Protein AF-A0A351SGJ2-F1 (afdb_monomer_lite)

Secondary structure (DSSP, 8-state):
-HHHHHHHHHHHHHHHHHHHHHHHHHHHHHHHHHHHHHT-S----SS-S---GGG--HHHHHHHHHHHHTTS-------

pLDDT: mean 80.34, std 14.34, range [38.66,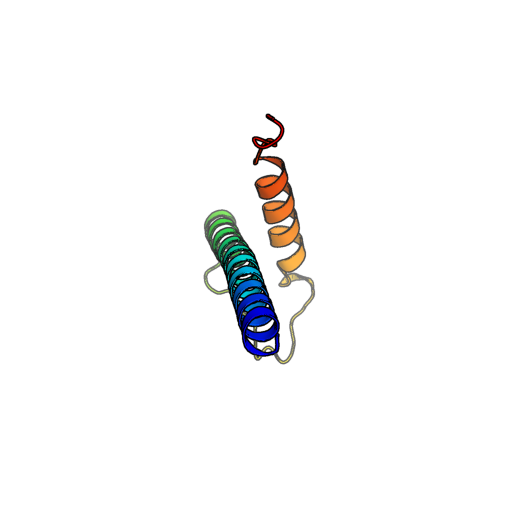 92.81]

Sequence (79 aa):
LNREQQDFREELNLQKNNEFKKVRAAILKAISTFAEKEKFDVILNEGVLYASKRIDITEGILKLLESAQAQTPSSSQTN

Radius of gyration: 18.52 Å; chains: 1; bounding box: 41×32×54 Å

Structure (mmCIF, N/CA/C/O backbone):
data_AF-A0A351SGJ2-F1
#
_entry.id   AF-A0A351SGJ2-F1
#
loop_
_atom_site.group_PDB
_atom_site.id
_atom_site.type_symbol
_atom_site.label_atom_id
_atom_site.label_alt_id
_atom_site.label_comp_id
_atom_s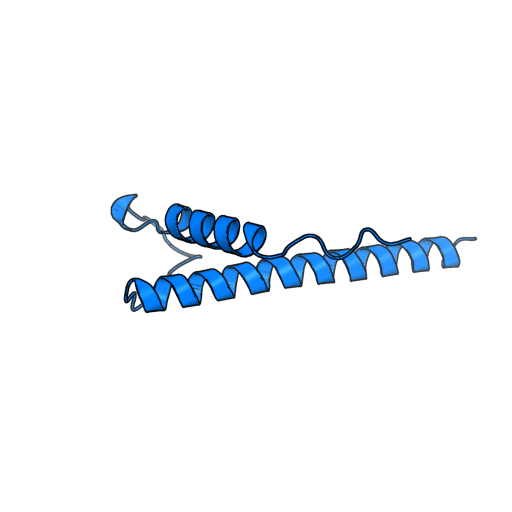ite.label_asym_id
_atom_site.label_entity_id
_atom_site.label_seq_id
_atom_site.pdbx_PDB_ins_code
_atom_site.Cartn_x
_atom_site.Cartn_y
_atom_site.Cartn_z
_atom_site.occupancy
_atom_site.B_iso_or_equiv
_atom_site.auth_seq_id
_atom_site.auth_comp_id
_atom_site.auth_asym_id
_atom_site.auth_atom_id
_atom_site.pdbx_PDB_model_num
ATOM 1 N N . LEU A 1 1 ? 16.289 -1.003 -40.881 1.00 67.44 1 LEU A N 1
ATOM 2 C CA . LEU A 1 1 ? 14.973 -0.325 -40.831 1.00 67.44 1 LEU A CA 1
ATOM 3 C C . LEU A 1 1 ? 13.945 -1.068 -39.972 1.00 67.44 1 LEU A C 1
ATOM 5 O O . LEU A 1 1 ? 13.458 -0.460 -39.035 1.00 67.44 1 LEU A O 1
ATOM 9 N N . ASN A 1 2 ? 13.632 -2.353 -40.207 1.00 74.50 2 ASN A N 1
ATOM 10 C CA . ASN A 1 2 ? 12.616 -3.044 -39.381 1.00 74.50 2 ASN A CA 1
ATOM 11 C C . ASN A 1 2 ? 13.117 -3.510 -37.996 1.00 74.50 2 ASN A C 1
ATOM 13 O O . ASN A 1 2 ? 12.354 -3.468 -37.036 1.00 74.50 2 ASN A O 1
ATOM 17 N N . ARG A 1 3 ? 14.398 -3.902 -37.881 1.00 75.75 3 ARG A N 1
ATOM 18 C CA . ARG A 1 3 ? 15.008 -4.336 -36.608 1.00 75.75 3 ARG A CA 1
ATOM 19 C C . ARG A 1 3 ? 15.142 -3.202 -35.593 1.00 75.75 3 ARG A C 1
ATOM 21 O O . ARG A 1 3 ? 14.592 -3.320 -34.515 1.00 75.75 3 ARG A O 1
ATOM 28 N N . GLU A 1 4 ? 15.716 -2.063 -35.979 1.00 77.62 4 GLU A N 1
ATOM 29 C CA . GLU A 1 4 ? 15.867 -0.908 -35.072 1.00 77.62 4 GLU A CA 1
ATOM 30 C C . GLU A 1 4 ? 14.530 -0.417 -34.493 1.00 77.62 4 GLU A C 1
ATOM 32 O O . GLU A 1 4 ? 14.453 -0.055 -33.325 1.00 77.62 4 GLU A O 1
ATOM 37 N N . GLN A 1 5 ? 13.444 -0.446 -35.277 1.00 75.50 5 GLN A N 1
ATOM 38 C CA . GLN A 1 5 ? 12.117 -0.101 -34.758 1.00 75.50 5 GLN A CA 1
ATOM 39 C C . GLN A 1 5 ? 11.535 -1.168 -33.817 1.00 75.50 5 GLN A C 1
ATOM 41 O O . GLN A 1 5 ? 10.741 -0.826 -32.941 1.00 75.50 5 GLN A O 1
ATOM 46 N N . GLN A 1 6 ? 11.852 -2.452 -34.018 1.00 81.38 6 GLN A N 1
ATOM 47 C CA . GLN A 1 6 ? 11.455 -3.518 -33.093 1.00 81.38 6 GLN A CA 1
ATOM 48 C C . GLN A 1 6 ? 12.235 -3.421 -31.789 1.00 81.38 6 GLN A C 1
ATOM 50 O O . GLN A 1 6 ? 11.599 -3.355 -30.741 1.00 81.38 6 GLN A O 1
ATOM 55 N N . ASP A 1 7 ? 13.558 -3.309 -31.873 1.00 7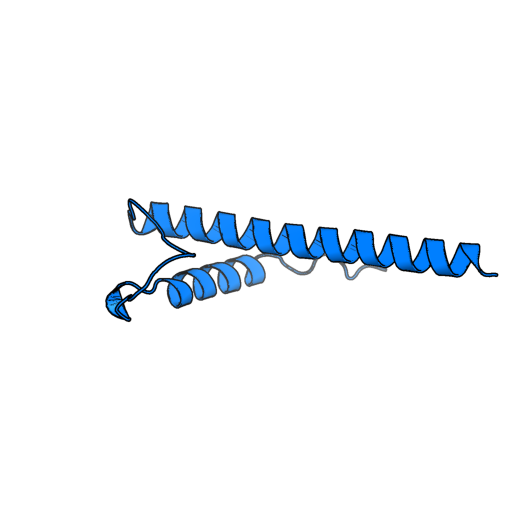8.56 7 ASP A N 1
ATOM 56 C CA . ASP A 1 7 ? 14.452 -3.189 -30.722 1.00 78.56 7 ASP A CA 1
ATOM 57 C C . ASP A 1 7 ? 14.035 -1.985 -29.855 1.00 78.56 7 ASP A C 1
ATOM 59 O O . ASP A 1 7 ? 13.855 -2.109 -28.645 1.00 78.56 7 ASP A O 1
ATOM 63 N N . PHE A 1 8 ? 13.714 -0.848 -30.487 1.00 77.00 8 PHE A N 1
ATOM 64 C CA . PHE A 1 8 ? 13.195 0.337 -29.799 1.00 77.00 8 PHE A CA 1
ATOM 65 C C . PHE A 1 8 ? 11.852 0.098 -29.082 1.00 77.00 8 PHE A C 1
ATOM 67 O O . PHE A 1 8 ? 11.656 0.534 -27.949 1.00 77.00 8 PHE A O 1
ATOM 74 N N . ARG A 1 9 ? 10.899 -0.609 -29.708 1.00 83.06 9 ARG A N 1
ATOM 75 C CA . ARG A 1 9 ? 9.607 -0.934 -29.071 1.00 83.06 9 ARG A CA 1
ATOM 76 C C . ARG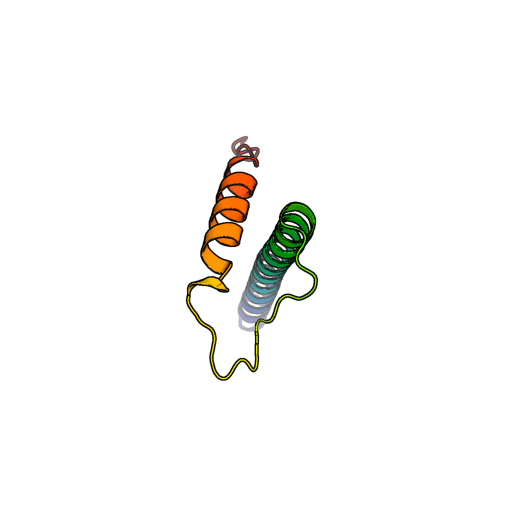 A 1 9 ? 9.761 -1.929 -27.922 1.00 83.06 9 ARG A C 1
ATOM 78 O O . ARG A 1 9 ? 9.030 -1.834 -26.935 1.00 83.06 9 ARG A O 1
ATOM 85 N N . GLU A 1 10 ? 10.669 -2.887 -28.054 1.00 82.25 10 GLU A N 1
ATOM 86 C CA . GLU A 1 10 ? 10.959 -3.878 -27.018 1.00 82.25 10 GLU A CA 1
ATOM 87 C C . GLU A 1 10 ? 11.590 -3.224 -25.788 1.00 82.25 10 GLU A C 1
ATOM 89 O O . GLU A 1 10 ? 11.140 -3.469 -24.667 1.00 82.25 10 GLU A O 1
ATOM 94 N N . GLU A 1 11 ? 12.541 -2.315 -25.992 1.00 78.31 11 GLU A N 1
ATOM 95 C CA . GLU A 1 11 ? 13.169 -1.559 -24.911 1.00 78.31 11 GLU A CA 1
ATOM 96 C C . GLU A 1 11 ? 12.169 -0.643 -24.185 1.00 78.31 11 GLU A C 1
ATOM 98 O O . GLU A 1 11 ? 12.103 -0.646 -22.951 1.00 78.31 11 GLU A O 1
ATOM 103 N N . LEU A 1 12 ? 11.289 0.044 -24.925 1.00 77.88 12 LEU A N 1
ATOM 104 C CA . LEU A 1 12 ? 10.196 0.830 -24.336 1.00 77.88 12 LEU A CA 1
ATOM 105 C C . LEU A 1 12 ? 9.239 -0.028 -23.495 1.00 77.88 12 LEU A C 1
ATOM 107 O O . LEU A 1 12 ? 8.829 0.373 -22.401 1.00 77.88 12 LEU A O 1
ATOM 111 N N . ASN A 1 13 ? 8.882 -1.220 -23.977 1.00 78.19 13 ASN A N 1
ATOM 112 C CA . ASN A 1 13 ? 8.035 -2.146 -23.226 1.00 78.19 13 ASN A CA 1
ATOM 113 C C . ASN A 1 13 ? 8.727 -2.649 -21.954 1.00 78.19 13 ASN A C 1
ATOM 115 O O . ASN A 1 13 ? 8.082 -2.763 -20.907 1.00 78.19 13 ASN A O 1
ATOM 119 N N . LEU A 1 14 ? 10.032 -2.921 -22.017 1.00 83.06 14 LEU A N 1
ATOM 120 C CA . LEU A 1 14 ? 10.819 -3.338 -20.861 1.00 83.06 14 LEU A CA 1
ATOM 121 C C . LEU A 1 14 ? 10.851 -2.238 -19.793 1.00 83.06 14 LEU A C 1
ATOM 123 O O . LEU A 1 14 ? 10.575 -2.507 -18.620 1.00 83.06 14 LEU A O 1
ATOM 127 N N . GLN A 1 15 ? 11.114 -0.995 -20.199 1.00 80.81 15 GLN A N 1
ATOM 128 C CA . GLN A 1 15 ? 11.143 0.151 -19.294 1.00 80.81 15 GLN A CA 1
ATOM 129 C C . GLN A 1 15 ? 9.770 0.394 -18.655 1.00 80.81 15 GLN A C 1
ATOM 131 O O . GLN A 1 15 ? 9.671 0.505 -17.433 1.00 80.81 15 GLN A O 1
ATOM 136 N N . LYS A 1 16 ? 8.690 0.367 -19.448 1.00 76.56 16 LYS A N 1
ATOM 137 C CA . LYS A 1 16 ? 7.312 0.498 -18.949 1.00 76.56 16 LYS A CA 1
ATOM 138 C C . LYS A 1 16 ? 6.967 -0.585 -17.924 1.00 76.56 16 LYS A C 1
ATOM 140 O O . LYS A 1 16 ? 6.393 -0.284 -16.878 1.00 76.56 16 LYS A O 1
ATOM 145 N N . ASN A 1 17 ? 7.338 -1.836 -18.195 1.00 75.38 17 ASN A N 1
ATOM 146 C CA . ASN A 1 17 ? 7.131 -2.936 -17.254 1.00 75.38 17 ASN A CA 1
ATOM 147 C C . ASN A 1 17 ? 7.927 -2.741 -15.958 1.00 75.38 17 ASN A C 1
ATOM 149 O O . ASN A 1 17 ? 7.428 -3.073 -14.882 1.00 75.38 17 ASN A O 1
ATOM 153 N N . ASN A 1 18 ? 9.142 -2.197 -16.033 1.00 80.94 18 ASN A N 1
ATOM 154 C CA . ASN A 1 18 ? 9.959 -1.916 -14.854 1.00 80.94 18 ASN A CA 1
ATOM 155 C C . ASN A 1 18 ? 9.361 -0.799 -13.994 1.00 80.94 18 ASN A C 1
ATOM 157 O O . ASN A 1 18 ? 9.265 -0.965 -12.778 1.00 80.94 18 ASN A O 1
ATOM 161 N N . GLU A 1 19 ? 8.887 0.288 -14.601 1.00 84.06 19 GLU A N 1
ATOM 162 C CA . GLU A 1 19 ? 8.194 1.348 -13.862 1.00 84.06 19 GLU A CA 1
ATOM 163 C C . GLU A 1 19 ? 6.895 0.834 -13.227 1.00 84.06 19 GLU A C 1
ATOM 165 O O . GLU A 1 19 ? 6.635 1.079 -12.049 1.00 84.06 19 GLU A O 1
ATOM 170 N N . PHE A 1 20 ? 6.129 0.004 -13.939 1.00 81.06 20 PHE A N 1
ATOM 171 C CA . PHE A 1 20 ? 4.926 -0.615 -13.379 1.00 81.06 20 PHE A CA 1
ATOM 172 C C . PHE A 1 20 ? 5.236 -1.526 -12.178 1.00 81.06 20 PHE A C 1
ATOM 174 O O . PHE A 1 20 ? 4.529 -1.504 -11.166 1.00 81.06 20 PHE A O 1
ATOM 181 N N . LYS A 1 21 ? 6.331 -2.297 -12.241 1.00 86.12 21 LYS A N 1
ATOM 182 C CA . LYS A 1 21 ? 6.806 -3.114 -11.111 1.00 86.12 21 LYS A CA 1
ATOM 183 C C . LYS A 1 21 ? 7.184 -2.256 -9.904 1.00 86.12 21 LYS A C 1
ATOM 185 O O . LYS A 1 21 ? 6.843 -2.635 -8.785 1.00 86.12 21 LYS A O 1
ATOM 190 N N . LYS A 1 22 ? 7.846 -1.112 -10.110 1.00 86.12 22 LYS A N 1
ATOM 191 C CA . LYS A 1 22 ? 8.198 -0.181 -9.023 1.00 86.12 22 LYS A CA 1
ATOM 192 C C . LYS A 1 22 ? 6.954 0.366 -8.329 1.00 86.12 22 LYS A C 1
ATOM 194 O O . LYS A 1 22 ? 6.895 0.347 -7.102 1.00 86.12 22 LYS A O 1
ATOM 199 N N . VAL A 1 23 ? 5.940 0.773 -9.096 1.00 87.94 23 VAL A N 1
ATOM 200 C CA . VAL A 1 23 ? 4.657 1.235 -8.540 1.00 87.94 23 VAL A CA 1
ATOM 201 C C . VAL A 1 23 ? 4.005 0.134 -7.704 1.00 87.94 23 VAL A C 1
ATOM 203 O O . VAL A 1 23 ? 3.636 0.365 -6.553 1.00 87.94 23 VAL A O 1
ATOM 206 N N . ARG A 1 24 ? 3.934 -1.093 -8.231 1.00 86.81 24 ARG A N 1
ATOM 207 C CA . ARG A 1 24 ? 3.375 -2.234 -7.494 1.00 86.81 24 ARG A CA 1
ATOM 208 C C . ARG A 1 24 ? 4.138 -2.519 -6.197 1.00 86.81 24 ARG A C 1
ATOM 210 O O . ARG A 1 24 ? 3.516 -2.790 -5.173 1.00 86.81 24 ARG A O 1
ATOM 217 N N . ALA A 1 25 ? 5.467 -2.435 -6.222 1.00 88.62 25 ALA A N 1
ATOM 218 C CA . ALA A 1 25 ? 6.299 -2.616 -5.036 1.00 88.62 25 ALA A CA 1
ATOM 219 C C . ALA A 1 25 ? 6.056 -1.520 -3.984 1.00 88.62 25 ALA A C 1
ATOM 221 O O . ALA A 1 25 ? 5.950 -1.826 -2.796 1.00 88.62 25 ALA A O 1
ATOM 222 N N . ALA A 1 26 ? 5.911 -0.262 -4.411 1.00 87.88 26 ALA A N 1
ATOM 223 C CA . ALA A 1 26 ? 5.585 0.848 -3.518 1.00 87.88 26 ALA A CA 1
ATOM 224 C C . ALA A 1 26 ? 4.222 0.650 -2.837 1.00 87.88 26 ALA A C 1
ATOM 226 O O . ALA A 1 26 ? 4.110 0.845 -1.628 1.00 87.88 26 ALA A O 1
ATOM 227 N N . ILE A 1 27 ? 3.217 0.187 -3.588 1.00 89.44 27 ILE A N 1
ATOM 228 C CA . ILE A 1 27 ? 1.887 -0.135 -3.054 1.00 89.44 27 ILE A CA 1
ATOM 229 C C . ILE A 1 27 ? 1.978 -1.235 -1.992 1.00 89.44 27 ILE A C 1
ATOM 231 O O . ILE A 1 27 ? 1.484 -1.049 -0.884 1.00 89.44 27 ILE A O 1
ATOM 235 N N . LEU A 1 28 ? 2.644 -2.357 -2.288 1.00 91.50 28 LEU A N 1
ATOM 236 C CA . LEU A 1 28 ? 2.789 -3.463 -1.332 1.00 91.50 28 LEU A CA 1
ATOM 237 C C . LEU A 1 28 ? 3.503 -3.027 -0.046 1.00 91.50 28 LEU A C 1
ATOM 239 O O . LEU A 1 28 ? 3.105 -3.423 1.048 1.00 91.50 28 LEU A O 1
ATOM 243 N N . LYS A 1 29 ? 4.518 -2.167 -0.166 1.00 91.56 29 LYS A N 1
ATOM 244 C CA . LYS A 1 29 ? 5.209 -1.597 0.992 1.00 91.56 29 LYS A CA 1
ATOM 245 C C . LYS A 1 29 ? 4.277 -0.723 1.831 1.00 91.56 29 LYS A C 1
ATOM 247 O O . LYS A 1 29 ? 4.235 -0.889 3.045 1.00 91.56 29 LYS A O 1
ATOM 252 N N . ALA A 1 30 ? 3.517 0.169 1.198 1.00 91.00 30 ALA A N 1
ATOM 253 C CA . ALA A 1 30 ? 2.560 1.019 1.902 1.00 91.00 30 ALA A CA 1
ATOM 254 C C . ALA A 1 30 ? 1.474 0.196 2.605 1.00 91.00 30 ALA A C 1
ATOM 256 O O . ALA A 1 30 ? 1.147 0.490 3.750 1.00 91.00 30 ALA A O 1
ATOM 257 N N . ILE A 1 31 ? 0.977 -0.867 1.963 1.00 92.19 31 ILE A N 1
ATOM 258 C CA . ILE A 1 31 ? 0.042 -1.819 2.575 1.00 92.19 31 ILE A CA 1
ATOM 259 C C . ILE A 1 31 ? 0.649 -2.426 3.844 1.00 92.19 31 ILE A C 1
ATOM 261 O O . ILE A 1 31 ? 0.004 -2.376 4.884 1.00 92.19 31 ILE A O 1
ATOM 265 N N . SER A 1 32 ? 1.884 -2.942 3.791 1.00 91.88 32 SER A N 1
ATOM 266 C CA . SER A 1 32 ? 2.557 -3.530 4.965 1.00 91.88 32 SER A CA 1
ATOM 267 C C . SER A 1 32 ? 2.731 -2.514 6.091 1.00 91.88 32 SER A C 1
ATOM 269 O O . SER A 1 32 ? 2.358 -2.771 7.230 1.00 91.88 32 SER A O 1
ATOM 271 N N . THR A 1 33 ? 3.236 -1.319 5.771 1.00 91.44 33 THR A N 1
ATOM 272 C CA . THR A 1 33 ? 3.443 -0.255 6.761 1.00 91.44 33 THR A CA 1
ATOM 273 C C . THR A 1 33 ? 2.129 0.189 7.402 1.00 91.44 33 THR A C 1
ATOM 275 O O . THR A 1 33 ? 2.074 0.421 8.609 1.00 91.44 33 THR A O 1
ATOM 278 N N . PHE A 1 34 ? 1.060 0.298 6.614 1.00 91.75 34 PHE A N 1
ATOM 279 C CA . PHE A 1 34 ? -0.266 0.620 7.127 1.00 91.75 34 PHE A CA 1
ATOM 280 C C . PHE A 1 34 ? -0.818 -0.514 8.003 1.00 91.75 34 PHE A C 1
ATOM 282 O O . PHE A 1 34 ? -1.322 -0.249 9.092 1.00 91.75 34 PHE A O 1
ATOM 289 N N . ALA A 1 35 ? -0.654 -1.768 7.567 1.00 92.38 35 ALA A N 1
ATOM 290 C CA . ALA A 1 35 ? -1.069 -2.959 8.302 1.00 92.38 35 ALA A CA 1
ATOM 291 C C . ALA A 1 35 ? -0.416 -3.043 9.684 1.00 92.38 35 ALA A C 1
ATOM 293 O O . ALA A 1 35 ? -1.108 -3.223 10.680 1.00 92.38 35 ALA A O 1
ATOM 294 N N . GLU A 1 36 ? 0.902 -2.853 9.753 1.00 92.31 36 GLU A N 1
ATOM 295 C CA . GLU A 1 36 ? 1.670 -2.884 11.002 1.00 92.31 36 GLU A CA 1
ATOM 296 C C . GLU A 1 36 ? 1.264 -1.755 11.955 1.00 92.31 36 GLU A C 1
ATOM 298 O O . GLU A 1 36 ? 1.103 -1.976 13.156 1.00 92.31 36 GLU A O 1
ATOM 303 N N . LYS A 1 37 ? 1.068 -0.543 11.421 1.00 92.19 37 LYS A N 1
ATOM 304 C CA . LYS A 1 37 ? 0.709 0.638 12.213 1.00 92.19 37 LYS A CA 1
ATOM 305 C C . LYS A 1 37 ? -0.678 0.510 12.843 1.00 92.19 37 LYS A C 1
ATOM 307 O O . LYS A 1 37 ? -0.845 0.799 14.025 1.00 92.19 37 LYS A O 1
ATOM 312 N N . GLU A 1 38 ? -1.654 0.087 12.049 1.00 90.81 38 GLU A N 1
ATOM 313 C CA . GLU A 1 38 ? -3.052 -0.050 12.471 1.00 90.81 38 GLU A CA 1
ATOM 314 C C . GLU A 1 38 ? -3.353 -1.437 13.071 1.00 90.81 38 GLU A C 1
ATOM 316 O O . GLU A 1 38 ? -4.464 -1.685 13.533 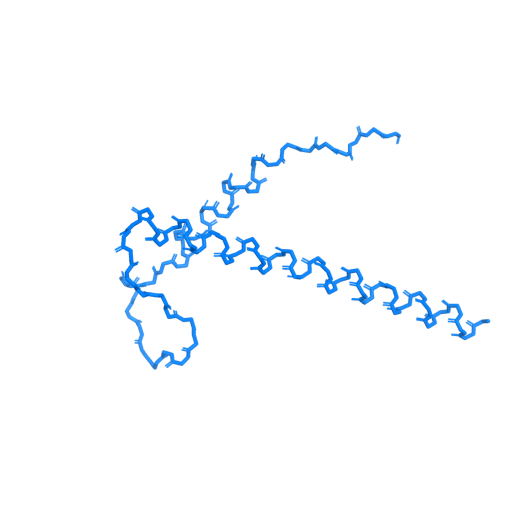1.00 90.81 38 GLU A O 1
ATOM 321 N N . LYS A 1 39 ? -2.346 -2.323 13.121 1.00 92.81 39 LYS A N 1
ATOM 322 C CA . LYS A 1 39 ? -2.410 -3.683 13.679 1.00 92.81 39 LYS A CA 1
ATOM 323 C C . LYS A 1 39 ? -3.462 -4.568 13.008 1.00 92.81 39 LYS A C 1
ATOM 325 O O . LYS A 1 39 ? -4.225 -5.258 13.679 1.00 92.81 39 LYS A O 1
ATOM 330 N N . PHE A 1 40 ? -3.498 -4.548 11.681 1.00 91.44 40 PHE A N 1
ATOM 331 C CA . PHE A 1 40 ? -4.328 -5.470 10.913 1.00 91.44 40 PHE A CA 1
ATOM 332 C C . PHE A 1 40 ? -3.694 -6.860 10.854 1.00 91.44 40 PHE A C 1
ATOM 334 O O . PHE A 1 40 ? -2.514 -6.994 10.541 1.00 91.44 40 PHE A O 1
ATOM 341 N N . ASP A 1 41 ? -4.507 -7.893 11.069 1.00 88.69 41 ASP A N 1
ATOM 342 C CA . ASP A 1 41 ? -4.061 -9.286 10.957 1.00 88.69 41 ASP A CA 1
ATOM 343 C C . ASP A 1 41 ? -4.077 -9.792 9.506 1.00 88.69 41 ASP A C 1
ATOM 345 O O . ASP A 1 41 ? -3.229 -10.589 9.106 1.00 88.69 41 ASP A O 1
ATOM 349 N N . VAL A 1 42 ? -5.050 -9.344 8.701 1.00 89.25 42 VAL A N 1
ATOM 350 C CA . VAL A 1 42 ? -5.241 -9.787 7.311 1.00 89.25 42 VAL A CA 1
ATOM 351 C C . VAL A 1 42 ? -5.776 -8.644 6.451 1.00 89.25 42 VAL A C 1
ATOM 353 O O . VAL A 1 42 ? -6.677 -7.913 6.858 1.00 89.25 42 VAL A O 1
ATOM 356 N N . ILE A 1 43 ? -5.259 -8.540 5.224 1.00 89.75 43 ILE A N 1
ATOM 357 C CA . ILE A 1 43 ? -5.766 -7.648 4.176 1.00 89.75 43 ILE A CA 1
ATOM 358 C C . ILE A 1 43 ? -6.191 -8.497 2.980 1.00 89.75 43 ILE A C 1
ATOM 360 O O . ILE A 1 43 ? -5.445 -9.360 2.520 1.00 89.75 43 ILE A O 1
ATOM 364 N N . LEU A 1 44 ? -7.395 -8.239 2.473 1.00 89.94 44 LEU A N 1
ATOM 365 C CA . LEU A 1 44 ? -7.981 -8.942 1.335 1.00 89.94 44 LEU A CA 1
ATOM 366 C C . LEU A 1 44 ? -8.098 -7.979 0.151 1.00 89.94 44 LEU A C 1
ATOM 368 O O . LEU A 1 44 ? -8.551 -6.850 0.318 1.00 89.94 44 LEU A O 1
ATOM 372 N N . ASN A 1 45 ? -7.679 -8.424 -1.034 1.00 82.38 45 ASN A N 1
ATOM 373 C CA . ASN A 1 45 ? -7.667 -7.602 -2.250 1.00 82.38 45 ASN A CA 1
ATOM 374 C C . ASN A 1 45 ? -8.550 -8.184 -3.366 1.00 82.38 45 ASN A C 1
ATOM 376 O O . ASN A 1 45 ? -9.316 -7.454 -3.981 1.00 82.38 45 ASN A O 1
ATOM 380 N N . GLU A 1 46 ? -8.487 -9.497 -3.581 1.00 85.75 46 GLU A N 1
ATOM 381 C CA . GLU A 1 46 ? -9.218 -10.219 -4.630 1.00 85.75 46 GLU A CA 1
ATOM 382 C C . GLU A 1 46 ? -10.185 -11.230 -3.992 1.00 85.75 46 GLU A C 1
ATOM 384 O O . GLU A 1 46 ? -9.935 -11.733 -2.894 1.00 85.75 46 GLU A O 1
ATOM 389 N N . GLY A 1 47 ? -11.284 -11.557 -4.678 1.00 84.00 47 GLY A N 1
ATOM 390 C CA . GLY A 1 47 ? -12.209 -12.616 -4.243 1.00 84.00 47 GLY A CA 1
ATOM 391 C C . GLY A 1 47 ? -13.182 -12.238 -3.116 1.00 84.00 47 GLY A C 1
ATOM 392 O O . GLY A 1 47 ? -13.823 -13.114 -2.538 1.00 84.00 47 GLY A O 1
ATOM 393 N N . VAL A 1 48 ? -13.329 -10.949 -2.803 1.00 84.75 48 VAL A N 1
ATOM 394 C CA . VAL A 1 48 ? -14.286 -10.470 -1.795 1.00 84.75 48 VAL A CA 1
ATOM 395 C C . VAL A 1 48 ? -15.672 -10.293 -2.427 1.00 84.75 48 VAL A C 1
ATOM 397 O O . VAL A 1 48 ? -15.868 -9.413 -3.259 1.00 84.75 48 VAL A O 1
ATOM 400 N N . LEU A 1 49 ? -16.650 -11.112 -2.020 1.00 84.56 49 LEU A N 1
ATOM 401 C CA . LEU A 1 49 ? -18.034 -11.025 -2.523 1.00 84.56 49 LEU A CA 1
ATOM 402 C C . LEU A 1 49 ? -18.790 -9.799 -1.988 1.00 84.56 49 LEU A C 1
ATOM 404 O O . LEU A 1 49 ? -19.662 -9.258 -2.663 1.00 84.56 49 LEU A O 1
ATOM 408 N N . TYR A 1 50 ? -18.473 -9.376 -0.765 1.00 82.88 50 TYR A N 1
ATOM 409 C CA . TYR A 1 50 ? -19.056 -8.201 -0.128 1.00 82.88 50 TYR A CA 1
ATOM 410 C C . TYR A 1 50 ? -18.115 -7.662 0.952 1.00 82.88 50 TYR A C 1
ATOM 412 O O . TYR A 1 50 ? -17.680 -8.405 1.831 1.00 82.88 50 TYR A O 1
ATOM 420 N N . ALA A 1 51 ? -17.850 -6.358 0.914 1.00 84.56 51 ALA A N 1
ATOM 421 C CA . ALA A 1 51 ? -17.152 -5.624 1.961 1.00 84.56 51 ALA A CA 1
ATOM 422 C C . ALA A 1 51 ? -17.934 -4.358 2.305 1.00 84.56 51 ALA A C 1
ATOM 424 O O . ALA A 1 51 ? -18.387 -3.622 1.428 1.00 84.56 51 ALA A O 1
ATOM 425 N N . SER A 1 52 ? -18.090 -4.085 3.599 1.00 90.38 52 SER A N 1
ATOM 426 C CA . SER A 1 52 ? -18.659 -2.810 4.038 1.00 90.38 52 SER A CA 1
ATOM 427 C C . SER A 1 52 ? -17.622 -1.690 3.906 1.00 90.38 52 SER A C 1
ATOM 429 O O . SER A 1 52 ? -16.436 -1.923 4.123 1.00 90.38 52 SER A O 1
ATOM 431 N N . LYS A 1 53 ? -18.053 -0.444 3.671 1.00 88.06 53 LYS A N 1
ATOM 432 C CA . LYS A 1 53 ? -17.133 0.712 3.614 1.00 88.06 53 LYS A CA 1
ATOM 433 C C . LYS A 1 53 ? -16.288 0.905 4.880 1.00 88.06 53 LYS A C 1
ATOM 435 O O . LYS A 1 53 ? -15.239 1.522 4.815 1.00 88.06 53 LYS A O 1
ATOM 440 N N . ARG A 1 54 ? -16.736 0.391 6.034 1.00 87.50 54 ARG A N 1
ATOM 441 C CA . ARG A 1 54 ? -15.995 0.488 7.304 1.00 87.50 54 ARG A CA 1
ATOM 442 C C . ARG A 1 54 ? -14.713 -0.343 7.328 1.00 87.50 54 ARG A C 1
ATOM 444 O O . ARG A 1 54 ? -13.856 -0.060 8.152 1.00 87.50 54 ARG A O 1
ATOM 451 N N . ILE A 1 55 ? -14.616 -1.370 6.482 1.00 88.00 55 ILE A N 1
ATOM 452 C CA . ILE A 1 55 ? -13.431 -2.236 6.388 1.00 88.00 55 ILE A CA 1
ATOM 453 C C . ILE A 1 55 ? -12.572 -1.913 5.158 1.00 88.00 55 ILE A C 1
ATOM 455 O O . ILE A 1 55 ? -11.569 -2.579 4.924 1.00 88.00 55 ILE A O 1
ATOM 459 N N . ASP A 1 56 ? -12.969 -0.913 4.365 1.00 88.31 56 ASP A N 1
ATOM 460 C CA . ASP A 1 56 ? -12.189 -0.439 3.228 1.00 88.31 56 ASP A CA 1
ATOM 461 C C . ASP A 1 56 ? -11.059 0.469 3.724 1.00 88.31 56 ASP A C 1
ATOM 463 O O . ASP A 1 56 ? -11.290 1.519 4.324 1.00 88.31 56 ASP A O 1
ATOM 467 N N . ILE A 1 57 ? -9.826 0.041 3.471 1.00 89.81 57 ILE A N 1
ATOM 468 C CA . ILE A 1 57 ? -8.600 0.723 3.892 1.00 89.81 57 ILE A CA 1
ATOM 469 C C . ILE A 1 57 ? -7.918 1.483 2.744 1.00 89.81 57 ILE A C 1
ATOM 471 O O . ILE A 1 57 ? -6.860 2.082 2.948 1.00 89.81 57 ILE A O 1
ATOM 475 N N . THR A 1 58 ? -8.505 1.478 1.541 1.00 90.75 58 THR A N 1
ATOM 476 C CA . THR A 1 58 ? -7.900 2.030 0.316 1.00 90.75 58 THR A CA 1
ATOM 477 C C . THR A 1 58 ? -7.523 3.501 0.486 1.00 90.75 58 THR A C 1
ATOM 479 O O . THR A 1 58 ? -6.409 3.899 0.161 1.00 90.75 58 THR A O 1
ATOM 482 N N . GLU A 1 59 ? -8.416 4.299 1.074 1.00 91.44 59 GLU A N 1
ATOM 483 C CA . GLU A 1 59 ? -8.200 5.722 1.378 1.00 91.44 59 GLU A CA 1
ATOM 484 C C . GLU A 1 59 ? -7.002 5.960 2.314 1.00 91.44 59 GLU A C 1
ATOM 486 O O . GLU A 1 59 ? -6.205 6.874 2.098 1.00 91.44 59 GLU A O 1
ATOM 491 N N . GLY A 1 60 ? -6.842 5.119 3.341 1.00 91.06 60 GLY A N 1
ATOM 492 C CA . GLY A 1 60 ? -5.726 5.216 4.283 1.00 91.06 60 GLY A CA 1
ATOM 493 C C . GLY A 1 60 ? -4.384 4.910 3.618 1.00 91.06 60 GLY A C 1
ATOM 494 O O . GLY A 1 60 ? -3.404 5.627 3.830 1.00 91.06 60 GLY A O 1
ATOM 495 N N . ILE A 1 61 ? -4.359 3.893 2.755 1.00 90.50 61 ILE A N 1
ATOM 496 C CA . ILE A 1 61 ? -3.170 3.528 1.977 1.00 90.50 61 ILE A CA 1
ATOM 497 C C . ILE A 1 61 ? -2.829 4.615 0.950 1.00 90.50 61 ILE A C 1
ATOM 499 O O . ILE A 1 61 ? -1.657 4.959 0.810 1.00 90.50 61 ILE A O 1
ATOM 503 N N . LEU A 1 62 ? -3.824 5.188 0.261 1.00 91.19 62 LEU A N 1
ATOM 504 C CA . LEU A 1 62 ? -3.616 6.276 -0.704 1.00 91.19 62 LEU A CA 1
ATOM 505 C C . LEU A 1 62 ? -2.947 7.489 -0.046 1.00 91.19 62 LEU A C 1
ATOM 507 O O . LEU A 1 62 ? -1.923 7.956 -0.537 1.00 91.19 62 LEU A O 1
ATOM 511 N N . LYS A 1 63 ? -3.431 7.918 1.123 1.00 90.38 63 LYS A N 1
ATOM 512 C CA . LYS A 1 63 ? -2.812 9.006 1.904 1.00 90.38 63 LYS A CA 1
ATOM 513 C C . LYS A 1 63 ? -1.370 8.695 2.311 1.00 90.38 63 LYS A C 1
ATOM 515 O O . LYS A 1 63 ? -0.501 9.572 2.298 1.00 90.38 63 LYS A O 1
ATOM 520 N N . LEU A 1 64 ? -1.085 7.441 2.663 1.00 87.75 64 LEU A N 1
ATOM 521 C CA . LEU A 1 64 ? 0.276 7.016 2.986 1.00 87.75 64 LEU A CA 1
ATOM 522 C C . LEU A 1 64 ? 1.186 7.062 1.747 1.00 87.75 64 LEU A C 1
ATOM 524 O O . LEU A 1 64 ? 2.320 7.524 1.839 1.00 87.75 64 LEU A O 1
ATOM 528 N N . LEU A 1 65 ? 0.690 6.638 0.583 1.00 88.00 65 LEU A N 1
ATOM 529 C CA . LEU A 1 65 ? 1.431 6.684 -0.680 1.00 88.00 65 LEU A CA 1
ATOM 530 C C . LEU A 1 65 ? 1.703 8.118 -1.147 1.00 88.00 65 LEU A C 1
ATOM 532 O O . LEU A 1 65 ? 2.827 8.411 -1.546 1.00 88.00 65 LEU A O 1
ATOM 536 N N . GLU A 1 66 ? 0.717 9.010 -1.055 1.00 86.88 66 GLU A N 1
ATOM 537 C CA . GLU A 1 66 ? 0.871 10.434 -1.381 1.00 86.88 66 GLU A CA 1
ATOM 538 C C . GLU A 1 66 ? 1.922 11.098 -0.488 1.00 86.88 66 GLU A C 1
ATOM 540 O O . GLU A 1 66 ? 2.813 11.793 -0.976 1.00 86.88 66 GLU A O 1
ATOM 545 N N . SER A 1 67 ? 1.879 10.828 0.820 1.00 81.06 67 SER A N 1
ATOM 546 C CA . SER A 1 67 ? 2.864 11.378 1.758 1.00 81.06 67 SER A CA 1
ATOM 547 C C . SER A 1 67 ? 4.267 10.784 1.581 1.00 81.06 67 SER A C 1
ATOM 549 O O . SER A 1 67 ? 5.249 11.495 1.796 1.00 81.06 67 SER A O 1
ATOM 551 N N . ALA A 1 68 ? 4.385 9.525 1.146 1.00 73.00 68 ALA A N 1
ATOM 552 C CA . ALA A 1 68 ? 5.663 8.900 0.808 1.00 73.00 68 ALA A CA 1
ATOM 553 C C . ALA A 1 68 ? 6.249 9.417 -0.521 1.00 73.00 68 ALA A C 1
ATOM 555 O O . ALA A 1 68 ? 7.460 9.602 -0.618 1.00 73.00 68 ALA A O 1
ATOM 556 N N . GLN A 1 69 ? 5.415 9.688 -1.531 1.00 65.62 69 GLN A N 1
ATOM 557 C CA . GLN A 1 69 ? 5.846 10.281 -2.808 1.00 65.62 69 GLN A CA 1
ATOM 558 C C . GLN A 1 69 ? 6.214 11.763 -2.666 1.00 65.62 69 GLN A C 1
ATOM 560 O O . GLN A 1 69 ? 7.161 12.226 -3.299 1.00 65.62 69 GLN A O 1
ATOM 565 N N . ALA A 1 70 ? 5.543 12.498 -1.775 1.00 57.41 70 ALA A N 1
ATOM 566 C CA . ALA A 1 70 ? 5.908 13.874 -1.439 1.00 57.41 70 ALA A CA 1
ATOM 567 C C . ALA A 1 70 ? 7.281 13.988 -0.738 1.00 57.41 70 ALA A C 1
ATOM 569 O O . ALA A 1 70 ? 7.843 15.078 -0.664 1.00 57.41 70 ALA A O 1
ATOM 570 N N . GLN A 1 71 ? 7.834 12.874 -0.238 1.00 46.47 71 GLN A N 1
ATOM 571 C CA . GLN A 1 71 ? 9.126 12.807 0.458 1.00 46.47 71 GLN A CA 1
ATOM 572 C C . GLN A 1 71 ? 10.289 12.309 -0.413 1.00 46.47 71 GLN A C 1
ATOM 574 O O . GLN A 1 71 ? 11.405 12.177 0.087 1.00 46.47 71 GLN A O 1
ATOM 579 N N . THR A 1 72 ? 10.087 12.090 -1.715 1.00 39.47 72 THR A N 1
ATOM 580 C CA . THR A 1 72 ? 11.199 12.102 -2.676 1.00 39.47 72 THR A CA 1
ATOM 581 C C . THR A 1 72 ? 11.384 13.534 -3.177 1.00 39.47 72 THR A C 1
ATOM 583 O O . THR A 1 72 ? 10.680 13.928 -4.107 1.00 39.47 72 THR A O 1
ATOM 586 N N . PRO A 1 73 ? 12.280 14.352 -2.581 1.00 41.19 73 PRO A N 1
ATOM 587 C CA . PRO A 1 73 ? 12.638 15.620 -3.189 1.00 41.19 73 PRO A CA 1
ATOM 588 C C . PRO A 1 73 ? 13.224 15.327 -4.567 1.00 41.19 73 PRO A C 1
ATOM 590 O O . PRO A 1 73 ? 14.114 14.489 -4.711 1.00 41.19 73 PRO A O 1
ATOM 593 N N . SER A 1 74 ? 12.696 16.024 -5.567 1.00 49.41 74 SER A N 1
ATOM 594 C CA . SER A 1 74 ? 13.271 16.179 -6.895 1.00 49.41 74 SER A CA 1
ATOM 595 C C . SER A 1 74 ? 14.795 16.303 -6.829 1.00 49.41 74 SER A C 1
ATOM 597 O O . SER A 1 74 ? 15.330 17.368 -6.538 1.00 49.41 74 SER A O 1
ATOM 599 N N .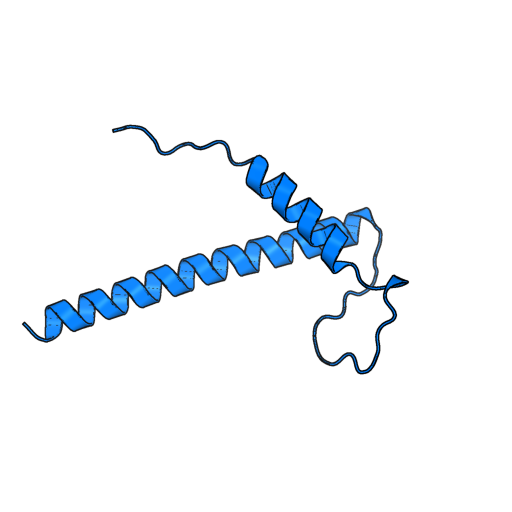 SER A 1 75 ? 15.506 15.224 -7.131 1.00 56.59 75 SER A N 1
ATOM 600 C CA . SER A 1 75 ? 16.944 15.234 -7.385 1.00 56.59 75 SER A CA 1
ATOM 601 C C . SER A 1 75 ? 17.199 14.672 -8.776 1.00 56.59 75 SER A C 1
ATOM 603 O O . SER A 1 75 ? 17.743 13.589 -8.935 1.00 56.59 75 SER A O 1
ATOM 605 N N . SER A 1 76 ? 16.749 15.401 -9.802 1.00 50.38 76 SER A N 1
ATOM 606 C CA . SER A 1 76 ? 17.171 15.237 -11.205 1.00 50.38 76 SER A CA 1
ATOM 607 C C . SER A 1 76 ? 16.745 16.450 -12.049 1.00 50.38 76 SER A C 1
ATOM 609 O O . SER A 1 76 ? 16.050 16.315 -13.050 1.00 50.38 76 SER A O 1
ATOM 611 N N . GLN A 1 77 ? 17.138 17.657 -11.638 1.00 43.19 77 GLN A N 1
ATOM 612 C CA . GLN A 1 77 ? 17.319 18.777 -12.569 1.00 43.19 77 GLN A CA 1
ATOM 613 C C . GLN A 1 77 ? 18.710 19.362 -12.329 1.00 43.19 77 GLN A C 1
ATOM 615 O O . GLN A 1 77 ? 18.891 20.359 -11.642 1.00 43.19 77 GLN A O 1
ATOM 620 N N . THR A 1 78 ? 19.695 18.668 -12.885 1.00 38.66 78 THR A N 1
ATOM 621 C CA . THR A 1 78 ? 21.027 19.188 -13.191 1.00 38.66 78 THR A CA 1
ATOM 622 C C . THR A 1 78 ? 21.491 18.482 -14.456 1.00 38.66 78 THR A C 1
ATOM 624 O O . THR A 1 78 ? 22.010 17.370 -14.392 1.00 38.66 78 THR A O 1
ATOM 627 N N . ASN A 1 79 ? 21.203 19.084 -15.609 1.00 42.38 79 ASN A N 1
ATOM 628 C CA . ASN A 1 79 ? 22.214 19.567 -16.554 1.00 42.38 79 ASN A CA 1
ATOM 629 C C . ASN A 1 79 ? 21.537 20.375 -17.664 1.00 42.38 79 ASN A C 1
ATOM 631 O O . ASN A 1 79 ? 20.518 19.879 -18.194 1.00 42.38 79 ASN A O 1
#

Foldseek 3Di:
DVVVVVVVVVVVVVVVVVVVVVVVVLLVVLVVVVCVVVVPPDDDDPDDPDDDPVPDCPVVSVVSSVVVVVPPPDDPPDD